Protein AF-M6RA46-F1 (afdb_monomer_lite)

Structure (mmCIF, N/CA/C/O backbone):
data_AF-M6RA46-F1
#
_entry.id   AF-M6RA46-F1
#
loop_
_atom_site.group_PDB
_atom_site.id
_atom_site.type_symbol
_atom_site.label_atom_id
_atom_site.label_alt_id
_atom_site.label_comp_id
_atom_site.label_asym_id
_atom_site.label_entity_id
_atom_site.label_seq_id
_atom_site.pdbx_PDB_ins_code
_atom_site.Cartn_x
_atom_site.Cartn_y
_atom_site.Cartn_z
_atom_site.occupancy
_atom_site.B_iso_or_equiv
_atom_site.auth_seq_id
_atom_site.auth_comp_id
_atom_site.auth_asym_id
_atom_site.auth_atom_id
_atom_site.pdbx_PDB_model_num
ATOM 1 N N . MET A 1 1 ? -1.554 13.455 20.491 1.00 55.91 1 MET A N 1
ATOM 2 C CA . MET A 1 1 ? -0.830 13.515 19.205 1.00 55.91 1 MET A CA 1
ATOM 3 C C . MET A 1 1 ? -1.284 12.323 18.376 1.00 55.91 1 MET A C 1
ATOM 5 O O . MET A 1 1 ? -1.110 11.205 18.844 1.00 55.91 1 MET A O 1
ATOM 9 N N . SER A 1 2 ? -1.933 12.525 17.232 1.00 80.06 2 SER A N 1
ATOM 10 C CA . SER A 1 2 ? -2.212 11.429 16.296 1.00 80.06 2 SER A CA 1
ATOM 11 C C . SER A 1 2 ? -0.928 11.059 15.545 1.00 80.06 2 SER A C 1
ATOM 13 O O . SER A 1 2 ? -0.111 11.928 15.242 1.00 80.06 2 SER A O 1
ATOM 15 N N . LEU A 1 3 ? -0.728 9.770 15.269 1.00 76.88 3 LEU A N 1
ATOM 16 C CA . LEU A 1 3 ? 0.342 9.309 14.384 1.00 76.88 3 LEU A CA 1
ATOM 17 C C . LEU A 1 3 ? 0.014 9.752 12.950 1.00 76.88 3 LEU A C 1
ATOM 19 O O . LEU A 1 3 ? -1.056 9.428 12.441 1.00 76.88 3 LEU A O 1
ATOM 23 N N . ASN A 1 4 ? 0.924 10.495 12.316 1.00 82.62 4 ASN A N 1
ATOM 24 C CA . ASN A 1 4 ? 0.833 10.885 10.910 1.00 82.62 4 ASN A CA 1
ATOM 25 C C . ASN A 1 4 ? 2.043 10.303 10.166 1.00 82.62 4 ASN A C 1
ATOM 27 O O . ASN A 1 4 ? 3.164 10.786 10.326 1.00 82.62 4 ASN A O 1
ATOM 31 N N . CYS A 1 5 ? 1.826 9.223 9.414 1.00 83.81 5 CYS A N 1
ATOM 32 C CA . CYS A 1 5 ? 2.847 8.566 8.601 1.00 83.81 5 CYS A CA 1
ATOM 33 C C . CYS A 1 5 ? 2.248 8.054 7.280 1.00 83.81 5 CYS A C 1
ATOM 35 O O . CYS A 1 5 ? 1.048 7.797 7.189 1.00 83.81 5 CYS A O 1
ATOM 37 N N . GLY A 1 6 ? 3.088 7.925 6.247 1.00 88.44 6 GLY A N 1
ATOM 38 C CA . GLY A 1 6 ? 2.697 7.453 4.913 1.00 88.44 6 GLY A CA 1
ATOM 39 C C . GLY A 1 6 ? 3.241 6.059 4.581 1.00 88.44 6 GLY A C 1
ATOM 40 O O . GLY A 1 6 ? 4.242 5.623 5.147 1.00 88.44 6 GLY A O 1
ATOM 41 N N . ILE A 1 7 ? 2.598 5.371 3.629 1.00 90.00 7 ILE A N 1
ATOM 42 C CA . ILE A 1 7 ? 3.011 4.053 3.111 1.00 90.00 7 ILE A CA 1
ATOM 43 C C . ILE A 1 7 ? 3.774 4.252 1.790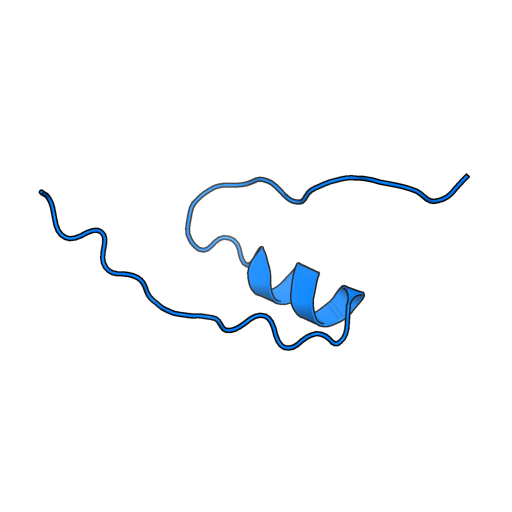 1.00 90.00 7 ILE A C 1
ATOM 45 O O . ILE A 1 7 ? 3.201 4.748 0.820 1.00 90.00 7 ILE A O 1
ATOM 49 N N . VAL A 1 8 ? 5.042 3.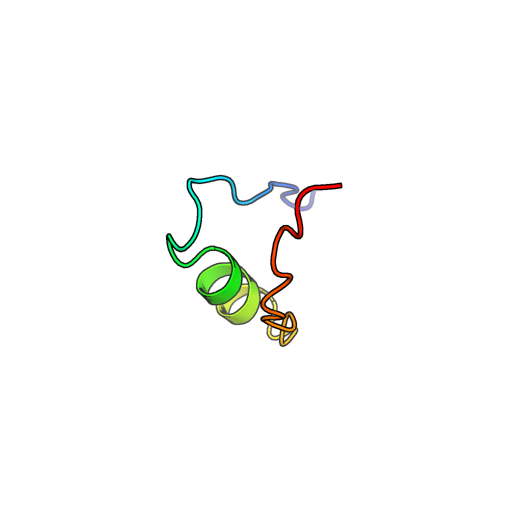833 1.719 1.00 91.62 8 VAL A N 1
ATOM 50 C CA . VAL A 1 8 ? 5.902 3.949 0.519 1.00 91.62 8 VAL A CA 1
ATOM 51 C C . VAL A 1 8 ? 6.413 2.583 0.055 1.00 91.62 8 VAL A C 1
ATOM 53 O O . VAL A 1 8 ? 6.569 1.667 0.858 1.00 91.62 8 VAL A O 1
ATOM 56 N N . GLY A 1 9 ? 6.663 2.422 -1.247 1.00 91.06 9 GLY A N 1
ATOM 57 C CA . GLY A 1 9 ? 7.178 1.172 -1.814 1.00 91.06 9 GLY A CA 1
ATOM 58 C C . GLY A 1 9 ? 6.977 1.056 -3.325 1.00 91.06 9 GLY A C 1
ATOM 59 O O . GLY A 1 9 ? 6.203 1.811 -3.920 1.00 91.06 9 GLY A O 1
ATOM 60 N N . LEU A 1 10 ? 7.654 0.077 -3.931 1.00 93.50 10 LEU A N 1
ATOM 61 C CA . LEU A 1 10 ? 7.656 -0.189 -5.376 1.00 93.50 10 LEU A CA 1
ATOM 62 C C . LEU A 1 10 ? 6.240 -0.354 -5.967 1.00 93.50 10 LEU A C 1
ATOM 64 O O . LEU A 1 10 ? 5.283 -0.620 -5.229 1.00 93.50 10 LEU A O 1
ATOM 68 N N . PRO A 1 11 ? 6.060 -0.195 -7.291 1.00 90.31 11 PRO A N 1
ATOM 69 C CA . PRO A 1 11 ? 4.780 -0.463 -7.945 1.00 90.31 11 PRO A CA 1
ATOM 70 C C . PRO A 1 11 ? 4.235 -1.858 -7.593 1.00 90.31 11 PRO A C 1
ATOM 72 O O . PRO A 1 11 ? 4.994 -2.807 -7.440 1.00 90.31 11 PRO A O 1
ATOM 75 N N . ASN A 1 12 ? 2.913 -1.974 -7.436 1.00 88.12 12 ASN A N 1
ATOM 76 C CA . ASN A 1 12 ? 2.196 -3.245 -7.232 1.00 88.12 12 ASN A CA 1
ATOM 77 C C . ASN A 1 12 ? 2.532 -4.072 -5.966 1.00 88.12 12 ASN A C 1
ATOM 79 O O . ASN A 1 12 ? 2.040 -5.184 -5.832 1.00 88.12 12 ASN A O 1
ATOM 83 N N . VAL A 1 13 ? 3.255 -3.528 -4.974 1.00 93.44 13 VAL A N 1
ATOM 84 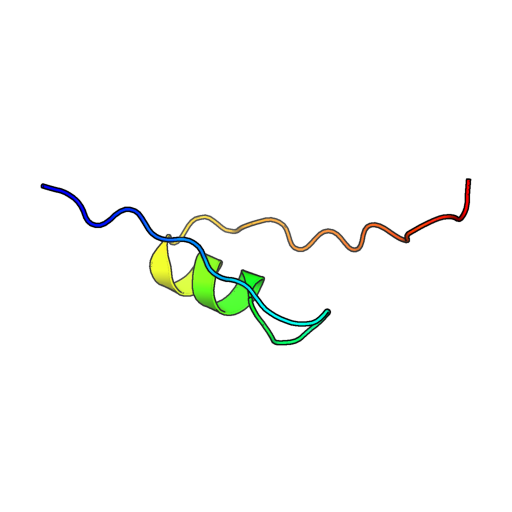C CA . VAL A 1 13 ? 3.541 -4.220 -3.686 1.00 93.44 13 VAL A CA 1
ATOM 85 C C . VAL A 1 13 ? 2.378 -4.232 -2.670 1.00 93.44 13 VAL A C 1
ATOM 87 O O . VAL A 1 13 ? 2.589 -4.478 -1.488 1.00 93.44 13 VAL A O 1
ATOM 90 N N . GLY A 1 14 ? 1.146 -3.919 -3.088 1.00 89.69 14 GLY A N 1
ATOM 91 C CA . GLY A 1 14 ? -0.036 -3.999 -2.209 1.00 89.69 14 GLY A CA 1
ATOM 92 C C . GLY A 1 14 ? -0.283 -2.798 -1.280 1.00 89.69 14 GLY A C 1
ATOM 93 O O . GLY A 1 14 ? -1.038 -2.912 -0.317 1.00 89.69 14 GLY A O 1
ATOM 94 N N . LYS A 1 15 ? 0.305 -1.628 -1.568 1.00 91.88 15 LYS A N 1
ATOM 95 C CA . LYS A 1 15 ? 0.136 -0.398 -0.759 1.00 91.88 15 LYS A CA 1
ATOM 96 C C . LYS A 1 15 ? -1.336 -0.014 -0.554 1.00 91.88 15 LYS A C 1
ATOM 98 O O . LYS A 1 15 ? -1.755 0.220 0.576 1.00 91.8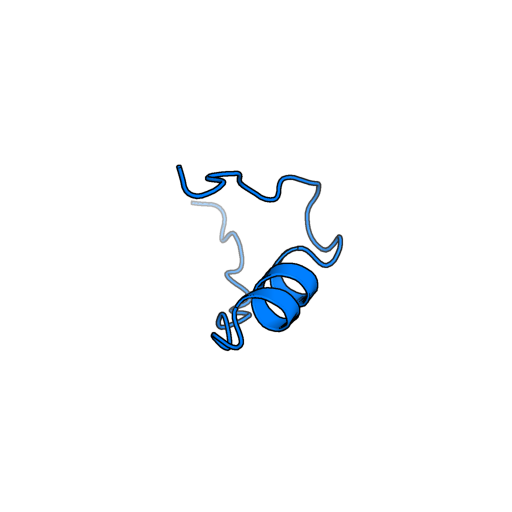8 15 LYS A O 1
ATOM 103 N N . SER A 1 16 ? -2.129 -0.005 -1.626 1.00 87.62 16 SER A N 1
ATOM 104 C CA . SER A 1 16 ? -3.557 0.338 -1.575 1.00 87.62 16 SER A CA 1
ATOM 105 C C . SER A 1 16 ? -4.369 -0.675 -0.762 1.00 87.62 16 SER A C 1
ATOM 107 O O . SER A 1 16 ? -5.308 -0.294 -0.073 1.00 87.62 16 SER A O 1
ATOM 109 N N . THR A 1 17 ? -3.972 -1.952 -0.766 1.00 90.69 17 THR A N 1
ATOM 110 C CA . THR A 1 17 ? -4.606 -3.001 0.046 1.00 90.69 17 THR A CA 1
ATOM 111 C C . THR A 1 17 ? -4.465 -2.706 1.537 1.00 90.69 17 THR A C 1
ATOM 113 O O . THR A 1 17 ? -5.451 -2.743 2.269 1.00 90.69 17 THR A O 1
ATOM 116 N N . ILE A 1 18 ? -3.251 -2.366 1.982 1.00 89.38 18 ILE A N 1
ATOM 117 C CA . ILE A 1 18 ? -2.982 -2.030 3.387 1.00 89.38 18 ILE A CA 1
ATOM 118 C C . ILE A 1 18 ? -3.714 -0.744 3.774 1.00 89.38 18 ILE A C 1
ATOM 120 O O . ILE A 1 18 ? -4.365 -0.697 4.817 1.00 89.38 18 ILE A O 1
ATOM 124 N N . PHE A 1 19 ? -3.660 0.283 2.924 1.00 88.62 19 PHE A N 1
ATOM 125 C CA . PHE A 1 19 ? -4.363 1.538 3.175 1.00 88.62 19 PHE A CA 1
ATOM 126 C C . PHE A 1 19 ? -5.878 1.325 3.339 1.00 88.62 19 PHE A C 1
ATOM 128 O O . PHE A 1 19 ? -6.466 1.834 4.293 1.00 88.62 19 PHE A O 1
ATOM 135 N N . ASN A 1 20 ? -6.499 0.511 2.482 1.00 86.56 20 ASN A N 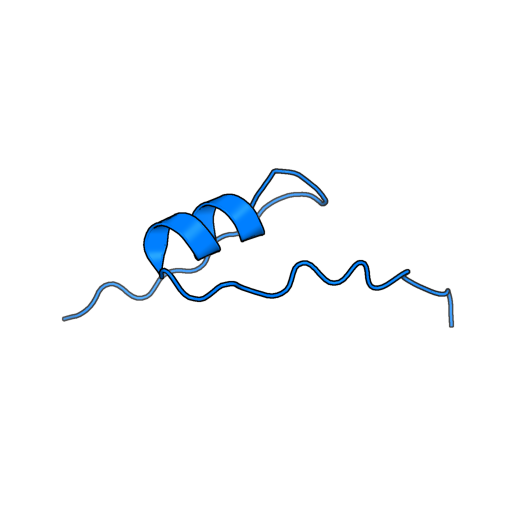1
ATOM 136 C CA . ASN A 1 20 ? -7.934 0.212 2.548 1.00 86.56 20 ASN A CA 1
ATOM 137 C C . ASN A 1 20 ? -8.306 -0.588 3.797 1.00 86.56 20 ASN A C 1
ATOM 139 O O . ASN A 1 20 ? -9.326 -0.307 4.427 1.00 86.56 20 ASN A O 1
ATOM 143 N N . ALA A 1 21 ? -7.467 -1.550 4.190 1.00 86.06 21 ALA A N 1
ATOM 144 C CA . ALA A 1 21 ? -7.673 -2.322 5.412 1.00 86.06 21 ALA A CA 1
ATOM 145 C C . ALA A 1 21 ? -7.623 -1.435 6.669 1.00 86.06 21 ALA A C 1
ATOM 147 O O . ALA A 1 21 ? -8.431 -1.614 7.579 1.00 86.06 21 ALA A O 1
ATOM 148 N N . LEU A 1 22 ? -6.703 -0.464 6.705 1.00 86.50 22 LEU A N 1
ATOM 149 C CA . LEU A 1 22 ? -6.516 0.437 7.846 1.00 86.50 22 LEU A CA 1
ATOM 150 C C . LEU A 1 22 ? -7.572 1.541 7.926 1.00 86.50 22 LEU A C 1
ATOM 152 O O . LEU A 1 22 ? -7.950 1.947 9.022 1.00 86.50 22 LEU A O 1
ATOM 156 N N . THR A 1 23 ? -8.035 2.045 6.784 1.00 83.56 23 THR A N 1
ATOM 157 C CA . THR A 1 23 ? -8.906 3.228 6.748 1.00 83.56 23 THR A CA 1
ATOM 158 C C . THR A 1 23 ? -10.382 2.893 6.558 1.00 83.56 23 THR A C 1
ATOM 160 O O . THR A 1 23 ? -11.214 3.773 6.766 1.00 83.56 23 THR A O 1
ATOM 163 N N . LYS A 1 24 ? -10.735 1.666 6.127 1.00 73.19 24 LYS A N 1
ATOM 164 C CA . LYS A 1 24 ? -12.059 1.315 5.558 1.00 73.19 24 LYS A CA 1
ATOM 165 C C . LYS A 1 24 ? -12.529 2.270 4.447 1.00 73.19 24 LYS A C 1
ATOM 167 O O . LYS A 1 24 ? -13.646 2.133 3.953 1.00 73.19 24 LYS A O 1
ATOM 172 N N . ALA A 1 25 ? -11.690 3.216 4.033 1.00 68.50 25 ALA A N 1
ATOM 173 C CA . ALA A 1 25 ? -11.888 4.016 2.854 1.00 68.50 25 ALA A CA 1
ATOM 174 C C . ALA A 1 25 ? -11.535 3.076 1.712 1.00 68.50 25 ALA A C 1
ATOM 176 O O . ALA A 1 25 ? -10.412 2.587 1.640 1.00 68.50 25 ALA A O 1
ATOM 177 N N . GLY A 1 26 ? -12.500 2.723 0.871 1.00 64.00 26 GLY A N 1
ATOM 178 C CA . GLY A 1 26 ? -12.202 1.979 -0.343 1.00 64.00 26 GLY A CA 1
ATOM 179 C C . GLY A 1 26 ? -11.387 2.873 -1.268 1.00 64.00 26 GLY A C 1
ATOM 180 O O . GLY A 1 26 ? -11.969 3.485 -2.158 1.00 64.00 26 GLY A O 1
ATOM 181 N N . ALA A 1 27 ? -10.073 3.009 -1.044 1.00 64.50 27 ALA A N 1
ATOM 182 C CA . ALA A 1 27 ? -9.213 3.732 -1.963 1.00 64.50 27 ALA A CA 1
ATOM 183 C C . ALA A 1 27 ? -9.356 3.041 -3.305 1.00 64.50 27 ALA A C 1
ATOM 185 O O . ALA A 1 27 ? -9.089 1.839 -3.443 1.00 64.50 27 ALA A O 1
ATOM 186 N N . GLN A 1 28 ? -9.874 3.813 -4.250 1.00 62.28 28 GLN A N 1
ATOM 187 C CA . GLN A 1 28 ? -10.152 3.356 -5.589 1.00 62.28 28 GLN A CA 1
ATOM 188 C C . GLN A 1 28 ? -8.822 2.907 -6.188 1.00 62.28 28 GLN A C 1
ATOM 190 O O . GLN A 1 28 ? -7.889 3.693 -6.351 1.00 62.28 28 GLN A O 1
ATOM 195 N N . MET A 1 29 ? -8.708 1.603 -6.439 1.00 60.00 29 MET A N 1
ATOM 196 C CA . MET A 1 29 ? -7.604 1.045 -7.203 1.00 60.00 29 MET A CA 1
ATOM 197 C C . MET A 1 29 ? -7.887 1.365 -8.668 1.00 60.00 29 MET A C 1
ATOM 199 O O . MET A 1 29 ? -8.462 0.559 -9.392 1.00 60.00 29 MET A O 1
ATOM 203 N N . GLU A 1 30 ? -7.540 2.573 -9.089 1.00 60.53 30 GLU A N 1
ATOM 204 C CA . GLU A 1 30 ? -7.567 2.921 -10.501 1.00 60.53 30 GLU A CA 1
ATOM 205 C C . GLU A 1 30 ? -6.206 2.587 -11.107 1.00 60.53 30 GLU A C 1
ATOM 207 O O . GLU A 1 30 ? -5.164 3.101 -10.694 1.00 60.53 30 GLU A O 1
ATOM 212 N N . ASN A 1 31 ? -6.216 1.683 -12.087 1.00 59.28 31 ASN A N 1
ATOM 213 C CA . ASN A 1 31 ? -5.087 1.500 -12.983 1.00 59.28 31 ASN A CA 1
AT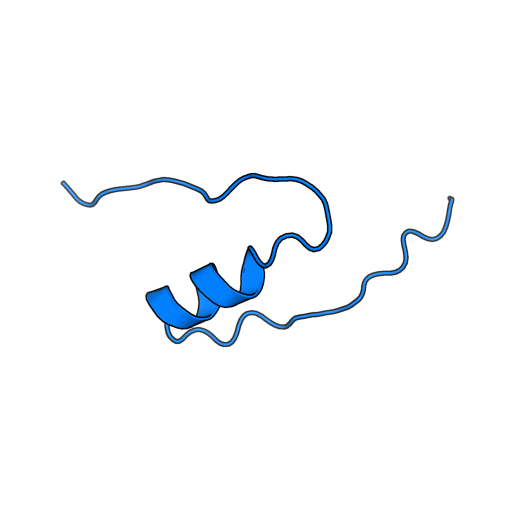OM 214 C C . ASN A 1 31 ? -4.998 2.754 -13.852 1.00 59.28 31 ASN A C 1
ATOM 216 O O . ASN A 1 31 ? -5.661 2.833 -14.881 1.00 59.28 31 ASN A O 1
ATOM 220 N N . TYR A 1 32 ? -4.193 3.728 -13.439 1.00 63.00 32 TYR A N 1
ATOM 221 C CA . TYR A 1 32 ? -3.762 4.800 -14.324 1.00 63.00 32 TYR A CA 1
ATOM 222 C C . TYR A 1 32 ? -2.629 4.253 -15.195 1.00 63.00 32 TYR A C 1
ATOM 224 O O . TYR A 1 32 ? -1.515 4.081 -14.688 1.00 63.00 32 TYR A O 1
ATOM 232 N N . PRO A 1 33 ? -2.869 3.923 -16.481 1.00 58.75 33 PRO A N 1
ATOM 233 C CA . PRO A 1 33 ? -1.765 3.653 -17.379 1.00 58.75 33 PRO A CA 1
ATOM 234 C C . PRO A 1 33 ? -0.930 4.930 -17.447 1.00 58.75 33 PRO A C 1
ATOM 236 O O . PRO A 1 33 ? -1.441 5.999 -17.780 1.00 58.75 33 PRO A O 1
ATOM 239 N N . PHE A 1 34 ? 0.356 4.817 -17.115 1.00 64.94 34 PHE A N 1
ATOM 240 C CA . PHE A 1 34 ? 1.343 5.836 -17.444 1.00 64.94 34 PHE A CA 1
ATOM 241 C C . PHE A 1 34 ? 1.466 5.853 -18.968 1.00 64.94 34 PHE A C 1
ATOM 243 O O . PHE A 1 34 ? 2.324 5.194 -19.552 1.00 64.94 34 PHE A O 1
ATOM 250 N N . LEU A 1 35 ? 0.523 6.524 -19.625 1.00 56.66 35 LEU A N 1
ATOM 251 C CA . LEU A 1 35 ? 0.648 6.867 -21.026 1.00 56.66 35 LEU A CA 1
ATOM 252 C C . LEU A 1 35 ? 1.797 7.863 -21.093 1.00 56.66 35 LEU A C 1
ATOM 254 O O . LEU A 1 35 ? 1.722 8.943 -20.513 1.00 56.66 35 LEU A O 1
ATOM 258 N N . TYR A 1 36 ? 2.881 7.429 -21.730 1.00 49.72 36 TYR A N 1
ATOM 259 C CA . TYR A 1 36 ? 4.024 8.260 -22.062 1.00 49.72 36 TYR A CA 1
ATOM 260 C C . TYR A 1 36 ? 3.528 9.488 -22.823 1.00 49.72 36 TYR A C 1
ATOM 262 O O . TYR A 1 36 ? 3.161 9.390 -23.995 1.00 49.72 36 TYR A O 1
ATOM 270 N N . HIS A 1 37 ? 3.513 10.621 -22.133 1.00 46.38 37 HIS A N 1
ATOM 271 C CA . HIS A 1 37 ? 3.485 11.940 -22.727 1.00 46.38 37 HIS A CA 1
ATOM 272 C C . HIS A 1 37 ? 4.542 12.808 -22.057 1.00 46.38 37 HIS A C 1
ATOM 274 O O . HIS A 1 37 ? 4.779 12.608 -20.841 1.00 46.38 37 HIS A O 1
#

pLDDT: mean 76.7, std 14.36, range [46.38, 93.5]

InterPro domains:
  IPR006073 GTP binding domain [PF01926] (5-34)
  IPR006073 GTP binding domain [PR00326] (5-25)
  IPR006073 GTP binding domain [PR00326] (26-37)
  IPR027417 P-loop containing nucleoside triphosphate hydrolase [G3DSA:3.40.50.300] (1-35)
  IPR027417 P-loop containing nucleoside triphosphate hydrolase [SSF52540] (1-34)

Radius of gyration: 12.59 Å; chains: 1; bounding box: 20×18×42 Å

Foldseek 3Di:
DDDDDADDDDPPPCRQVVVCVVPVPNPDPDPDPPPPD

Secondary structure (DSSP, 8-state):
---------STTSSHHHHHHHHH--------------

Organism: NCBI:txid1049910

Sequence (37 aa):
MSLNCGIVGLPNVGKSTIFNALTKAGAQMENYPFLYH